Protein AF-A0A1A8F9I4-F1 (afdb_monomer_lite)

Radius of gyration: 13.12 Å; chains: 1; bounding box: 28×19×36 Å

InterPro domains:
  IPR043593 Arf-GAP with SH3 domain, ANK repeat and PH domain-containing protein [PTHR45854] (1-49)

Foldseek 3Di:
DQQADDPVRVVVLVVVCVVPVVPRPVVVCVSNVVVHVVVVVVVVVVVVD

Organism: NCBI:txid1143690

Structure (mmCIF, N/CA/C/O backbone):
data_AF-A0A1A8F9I4-F1
#
_entry.id   AF-A0A1A8F9I4-F1
#
loop_
_atom_site.group_PDB
_atom_site.id
_atom_site.type_symbol
_atom_site.label_atom_id
_atom_site.label_alt_id
_atom_site.label_comp_id
_atom_site.label_asym_id
_atom_site.label_entity_id
_atom_site.label_seq_id
_atom_site.pdbx_PDB_ins_code
_atom_site.Cartn_x
_atom_site.Cartn_y
_atom_site.Cartn_z
_atom_site.occupancy
_atom_site.B_iso_or_equiv
_atom_site.auth_seq_id
_atom_site.auth_comp_id
_atom_site.auth_asym_id
_atom_site.auth_atom_id
_atom_site.pdbx_PDB_model_num
ATOM 1 N N . MET A 1 1 ? -15.050 14.102 -3.338 1.00 65.88 1 MET A N 1
ATOM 2 C CA . MET A 1 1 ? -15.028 12.691 -2.906 1.00 65.88 1 MET A CA 1
ATOM 3 C C . MET A 1 1 ? -13.573 12.256 -2.996 1.00 65.88 1 MET A C 1
ATOM 5 O O . MET A 1 1 ? -12.998 12.522 -4.046 1.00 65.88 1 MET A O 1
ATOM 9 N N . PRO A 1 2 ? -12.929 11.777 -1.917 1.00 73.50 2 PRO A N 1
ATOM 10 C CA . PRO A 1 2 ? -11.531 11.357 -1.996 1.00 73.50 2 PRO A CA 1
ATOM 11 C C . PRO A 1 2 ? -11.398 10.236 -3.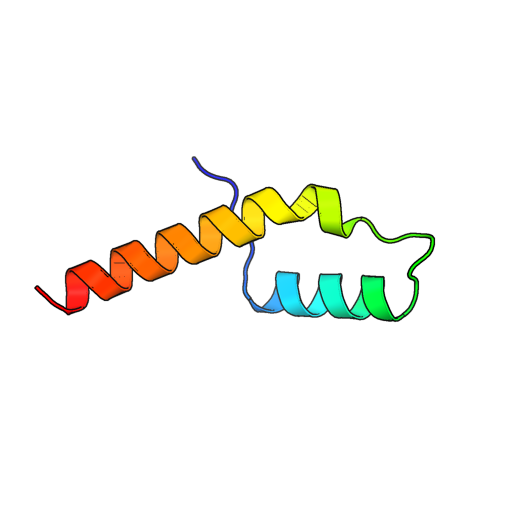030 1.00 73.50 2 PRO A C 1
ATOM 13 O O . PRO A 1 2 ? -12.234 9.337 -3.070 1.00 73.50 2 PRO A O 1
ATOM 16 N N . GLU A 1 3 ? -10.384 10.311 -3.891 1.00 85.12 3 GLU A N 1
ATOM 17 C CA . GLU A 1 3 ? -10.068 9.202 -4.791 1.00 85.12 3 GLU A CA 1
ATOM 18 C C . GLU A 1 3 ? -9.509 8.043 -3.955 1.00 85.12 3 GLU A C 1
ATOM 20 O O . GLU A 1 3 ? -8.563 8.232 -3.181 1.00 85.12 3 GLU A O 1
ATOM 25 N N . LEU A 1 4 ? -10.133 6.872 -4.087 1.00 88.75 4 LEU A N 1
ATOM 26 C CA . LEU A 1 4 ? -9.791 5.630 -3.392 1.00 88.75 4 LEU A CA 1
ATOM 27 C C . LEU A 1 4 ? -9.302 4.596 -4.411 1.00 88.75 4 LEU A C 1
ATOM 29 O O . LEU A 1 4 ? -9.613 4.690 -5.597 1.00 88.75 4 LEU A O 1
ATOM 33 N N . ILE A 1 5 ? -8.550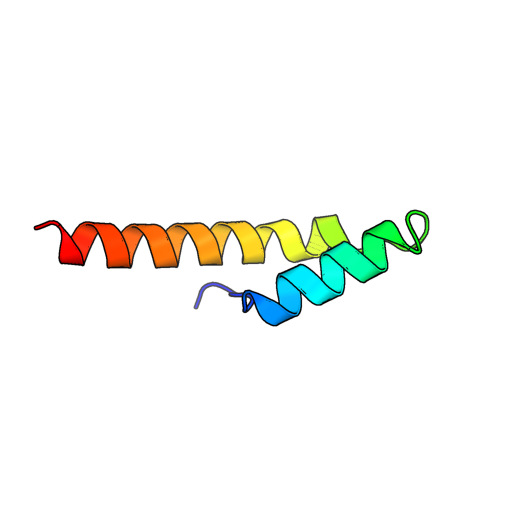 3.608 -3.940 1.00 91.69 5 ILE A N 1
ATOM 34 C CA . ILE A 1 5 ? -8.078 2.471 -4.732 1.00 91.69 5 ILE A CA 1
ATOM 35 C C . ILE A 1 5 ? -8.457 1.188 -3.998 1.00 91.69 5 ILE A C 1
ATOM 37 O O . ILE A 1 5 ? -8.325 1.103 -2.779 1.00 91.69 5 ILE A O 1
ATOM 41 N N . SER A 1 6 ? -8.949 0.178 -4.709 1.00 90.81 6 SER A N 1
ATOM 42 C CA . SER A 1 6 ? -9.190 -1.120 -4.080 1.00 90.81 6 SER A CA 1
ATOM 43 C C . SER A 1 6 ? -7.871 -1.823 -3.739 1.00 90.81 6 SER A C 1
ATOM 45 O O . SER A 1 6 ? -6.829 -1.590 -4.355 1.00 90.81 6 SER A O 1
ATOM 47 N N . VAL A 1 7 ? -7.915 -2.759 -2.787 1.00 87.56 7 VAL A N 1
ATOM 48 C CA . VAL A 1 7 ? -6.747 -3.587 -2.436 1.00 87.56 7 VAL A CA 1
ATOM 49 C C . VAL A 1 7 ? -6.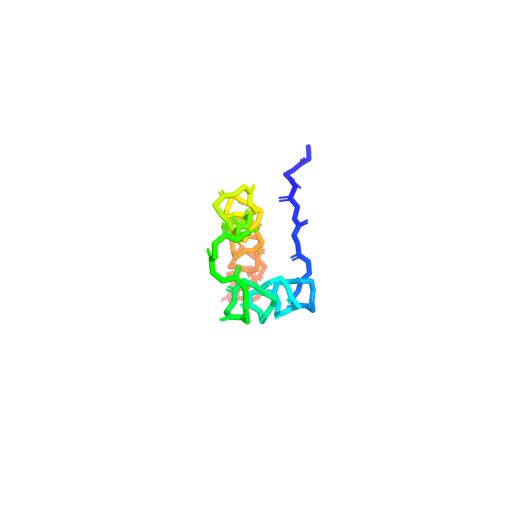227 -4.361 -3.655 1.00 87.56 7 VAL A C 1
ATOM 51 O O . VAL A 1 7 ? -5.020 -4.489 -3.841 1.00 87.56 7 VAL A O 1
ATOM 54 N N . THR A 1 8 ? -7.121 -4.849 -4.518 1.00 91.75 8 THR A N 1
ATOM 55 C CA . THR A 1 8 ? -6.746 -5.589 -5.731 1.00 91.75 8 THR A CA 1
ATOM 56 C C . THR A 1 8 ? -6.029 -4.706 -6.751 1.00 91.75 8 THR A C 1
ATOM 58 O O . THR A 1 8 ? -5.025 -5.134 -7.321 1.00 91.75 8 THR A O 1
ATOM 61 N N . GLU A 1 9 ? -6.505 -3.478 -6.966 1.00 91.44 9 GLU A N 1
ATOM 62 C CA . GLU A 1 9 ? -5.835 -2.509 -7.841 1.00 91.44 9 GLU A CA 1
ATOM 63 C C . GLU A 1 9 ? -4.457 -2.136 -7.291 1.00 91.44 9 GLU A C 1
ATOM 65 O O . GLU A 1 9 ? -3.483 -2.173 -8.035 1.00 91.44 9 GLU A O 1
ATOM 70 N N . PHE A 1 10 ? -4.348 -1.893 -5.981 1.00 89.25 10 PHE A N 1
ATOM 71 C CA . PHE A 1 10 ? -3.068 -1.616 -5.329 1.00 89.25 10 PHE A CA 1
ATOM 72 C C . PHE A 1 10 ? -2.054 -2.754 -5.518 1.00 89.25 10 PHE A C 1
ATOM 74 O O . PHE A 1 10 ? -0.902 -2.508 -5.877 1.00 89.25 10 PHE A O 1
ATOM 81 N N . ILE A 1 11 ? -2.471 -4.007 -5.300 1.00 91.00 11 ILE A N 1
ATOM 82 C CA . ILE A 1 11 ? -1.608 -5.189 -5.480 1.00 91.00 11 ILE A CA 1
ATOM 83 C C . ILE A 1 11 ? -1.175 -5.331 -6.942 1.00 91.00 11 ILE A C 1
ATOM 85 O O . ILE A 1 11 ? -0.034 -5.696 -7.219 1.00 91.00 11 ILE A O 1
ATOM 89 N N . THR A 1 12 ? -2.085 -5.070 -7.879 1.00 91.56 12 THR A N 1
ATOM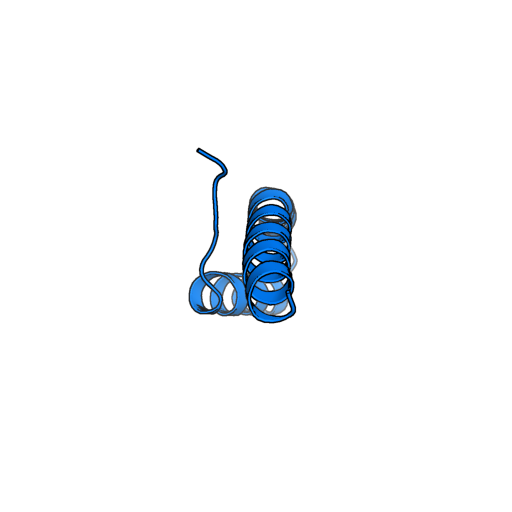 90 C CA . THR A 1 12 ? -1.788 -5.168 -9.311 1.00 91.56 12 THR A CA 1
ATOM 91 C C . THR A 1 12 ? -0.750 -4.125 -9.707 1.00 91.56 12 THR A C 1
ATOM 93 O O . THR A 1 12 ? 0.283 -4.489 -10.261 1.00 91.56 12 THR A O 1
ATOM 96 N N . GLU A 1 13 ? -0.976 -2.867 -9.332 1.00 89.31 13 GLU A N 1
ATOM 97 C CA . GLU A 1 13 ? -0.078 -1.757 -9.638 1.00 89.31 13 GLU A CA 1
ATOM 98 C C . GLU A 1 13 ? 1.315 -1.970 -9.030 1.00 89.31 13 GLU A C 1
ATOM 100 O O . GLU A 1 13 ? 2.312 -1.963 -9.745 1.00 89.31 13 GLU A O 1
ATOM 105 N N . THR A 1 14 ? 1.393 -2.290 -7.734 1.00 88.25 14 THR A N 1
ATOM 106 C CA . THR A 1 14 ? 2.683 -2.549 -7.067 1.00 88.25 14 THR A CA 1
ATOM 107 C C . THR A 1 14 ? 3.449 -3.726 -7.672 1.00 88.25 14 THR A C 1
ATOM 109 O O . THR A 1 14 ? 4.679 -3.708 -7.718 1.00 88.25 14 THR A O 1
ATOM 112 N N . ASN A 1 15 ? 2.752 -4.757 -8.156 1.00 91.81 15 ASN A N 1
ATOM 113 C CA . ASN A 1 15 ? 3.374 -5.890 -8.839 1.00 91.81 15 ASN A CA 1
ATOM 114 C C . ASN A 1 15 ? 3.894 -5.511 -10.237 1.00 91.81 15 ASN A C 1
ATOM 116 O O . ASN A 1 15 ? 4.954 -5.984 -10.649 1.00 91.81 15 ASN A O 1
ATOM 120 N N . GLU A 1 16 ? 3.168 -4.669 -10.973 1.00 91.75 16 GLU A N 1
ATOM 121 C CA . GLU A 1 16 ? 3.619 -4.129 -12.260 1.00 91.75 16 GLU A CA 1
ATOM 122 C C . GLU A 1 16 ? 4.832 -3.211 -12.081 1.00 91.75 16 GLU A C 1
ATOM 124 O O . GLU A 1 16 ? 5.844 -3.404 -12.758 1.00 91.75 16 GLU A O 1
ATOM 129 N N . ASP A 1 17 ? 4.783 -2.303 -11.105 1.00 90.19 17 ASP A N 1
ATOM 130 C CA . ASP A 1 17 ? 5.892 -1.424 -10.729 1.00 90.19 17 ASP A CA 1
ATOM 131 C C . ASP A 1 17 ? 7.145 -2.221 -10.344 1.00 90.19 17 ASP A C 1
ATOM 133 O O . ASP A 1 17 ? 8.257 -1.892 -10.758 1.00 90.19 17 ASP A O 1
ATOM 137 N N . TYR A 1 18 ? 6.973 -3.311 -9.589 1.00 90.19 18 TYR A N 1
ATOM 138 C CA . TYR A 1 18 ? 8.066 -4.207 -9.214 1.00 90.19 18 TYR A CA 1
ATOM 139 C C . TYR A 1 18 ? 8.713 -4.888 -10.430 1.00 90.19 18 TYR A C 1
ATOM 141 O O . TYR A 1 18 ? 9.936 -5.035 -10.487 1.00 90.19 18 TYR A O 1
ATOM 149 N N . LYS A 1 19 ? 7.910 -5.299 -11.420 1.00 93.69 19 LYS A N 1
ATOM 150 C CA . LYS A 1 19 ? 8.393 -5.952 -12.649 1.00 93.69 19 LYS A CA 1
ATOM 151 C C . LYS A 1 19 ? 9.009 -4.971 -13.647 1.00 93.69 19 LYS A C 1
ATOM 153 O O . LYS A 1 19 ? 9.856 -5.384 -14.438 1.00 93.69 19 LYS A O 1
ATOM 158 N N . ALA A 1 20 ? 8.589 -3.708 -13.626 1.00 92.56 20 ALA A N 1
ATOM 159 C CA . ALA A 1 20 ? 9.015 -2.676 -14.565 1.00 92.56 20 ALA A CA 1
ATOM 160 C C . ALA A 1 20 ? 9.350 -1.349 -13.844 1.00 92.56 20 ALA A C 1
ATOM 162 O O . ALA A 1 20 ? 8.676 -0.335 -14.038 1.00 92.56 20 ALA A O 1
ATOM 163 N N . PRO A 1 21 ? 10.430 -1.311 -13.038 1.00 85.50 21 PRO A N 1
ATOM 164 C CA . PRO A 1 21 ? 10.724 -0.180 -12.152 1.00 85.50 21 PRO A CA 1
ATOM 165 C C . PRO A 1 21 ? 10.986 1.141 -12.889 1.00 85.50 21 PRO A C 1
ATOM 167 O O . PRO A 1 21 ? 10.748 2.214 -12.342 1.00 85.50 21 PRO A O 1
ATOM 170 N N . THR A 1 22 ? 11.456 1.095 -14.138 1.00 89.25 22 THR A N 1
ATOM 171 C CA . THR A 1 22 ? 11.715 2.292 -14.956 1.00 89.25 22 THR A CA 1
ATOM 172 C C . THR A 1 22 ? 10.451 2.943 -15.514 1.00 89.25 22 THR A C 1
ATOM 174 O O . THR A 1 22 ? 10.505 4.102 -15.919 1.00 89.25 22 THR A O 1
ATOM 177 N N . THR A 1 23 ? 9.326 2.228 -15.542 1.00 86.69 23 THR A N 1
ATOM 178 C CA . THR A 1 23 ? 8.021 2.738 -15.994 1.00 86.69 23 THR A CA 1
ATOM 179 C C . THR A 1 23 ? 7.038 2.892 -14.843 1.00 86.69 23 THR A C 1
ATOM 181 O O . THR A 1 23 ? 5.842 3.037 -15.081 1.00 86.69 23 THR A O 1
ATOM 184 N N . SER A 1 24 ? 7.530 2.835 -13.605 1.00 87.62 24 SER A N 1
ATOM 185 C CA . SER A 1 24 ? 6.670 2.854 -12.437 1.00 87.62 24 SER A CA 1
ATOM 186 C C . SER A 1 24 ? 5.877 4.158 -12.344 1.00 87.62 24 SER A C 1
ATOM 188 O O . SER A 1 24 ? 6.441 5.253 -12.423 1.00 87.62 24 SER A O 1
ATOM 190 N N . SER A 1 25 ? 4.565 4.038 -12.145 1.00 82.19 25 SER A N 1
ATOM 191 C CA . SER A 1 25 ? 3.658 5.170 -11.915 1.00 82.19 25 SER A CA 1
ATOM 192 C C . SER A 1 25 ? 3.210 5.293 -10.460 1.00 82.19 25 SER A C 1
ATOM 194 O O . SER A 1 25 ? 2.426 6.193 -10.148 1.00 82.19 25 SER A O 1
ATOM 196 N N . PHE A 1 26 ? 3.748 4.452 -9.572 1.00 81.94 26 PHE A N 1
ATOM 197 C CA . PHE A 1 26 ? 3.334 4.303 -8.175 1.00 81.94 26 PHE A CA 1
ATOM 198 C C . PHE A 1 26 ? 3.137 5.624 -7.418 1.00 81.94 26 PHE A C 1
ATOM 200 O O . PHE A 1 26 ? 2.186 5.817 -6.657 1.00 81.94 26 PHE A O 1
ATOM 207 N N . THR A 1 27 ? 4.036 6.588 -7.636 1.00 82.88 27 THR A N 1
ATOM 208 C CA . THR A 1 27 ? 4.002 7.906 -6.978 1.00 82.88 27 THR A CA 1
ATOM 209 C C . THR A 1 27 ? 2.712 8.679 -7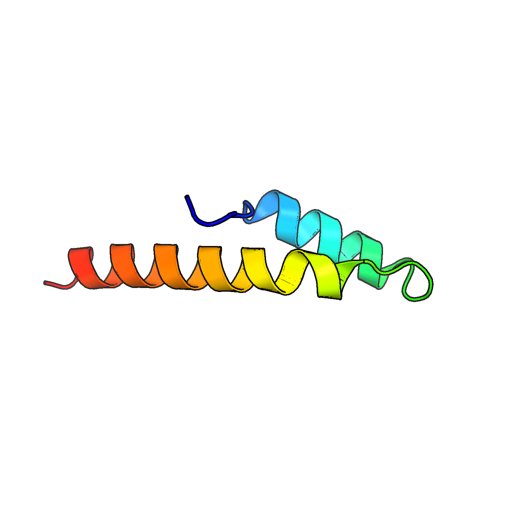.257 1.00 82.88 27 THR A C 1
ATOM 211 O O . THR A 1 27 ? 2.256 9.429 -6.392 1.00 82.88 27 THR A O 1
ATOM 214 N N . THR A 1 28 ? 2.089 8.452 -8.415 1.00 85.94 28 THR A N 1
ATOM 215 C CA . THR A 1 28 ? 0.828 9.082 -8.833 1.00 85.94 28 THR A CA 1
ATOM 216 C C . THR A 1 28 ? -0.375 8.508 -8.085 1.00 85.94 28 THR A C 1
ATOM 218 O O . THR A 1 28 ? -1.372 9.200 -7.892 1.00 85.94 28 THR A O 1
ATOM 221 N N . ARG A 1 29 ? -0.294 7.255 -7.628 1.00 86.12 29 ARG A N 1
ATOM 222 C CA . ARG A 1 29 ? -1.399 6.555 -6.951 1.00 86.12 29 ARG A CA 1
ATOM 223 C C . ARG A 1 29 ? -1.252 6.519 -5.439 1.00 86.12 29 ARG A C 1
ATOM 225 O O . ARG A 1 29 ? -2.208 6.230 -4.724 1.00 86.12 29 ARG A O 1
ATOM 232 N N . MET A 1 30 ? -0.096 6.937 -4.934 1.00 87.00 30 MET A N 1
ATOM 233 C CA . MET A 1 30 ? 0.213 6.947 -3.510 1.00 87.00 30 MET A CA 1
ATOM 234 C C . MET A 1 30 ? -0.740 7.815 -2.665 1.00 87.00 30 MET A C 1
ATOM 236 O O . MET A 1 30 ? -0.972 7.519 -1.492 1.00 87.00 30 MET A O 1
ATOM 240 N N . SER A 1 31 ? -1.322 8.876 -3.236 1.00 90.06 31 SER A N 1
ATOM 241 C CA . SER A 1 31 ? -2.410 9.641 -2.603 1.00 90.06 31 SER A CA 1
ATOM 242 C C . SER A 1 31 ? -3.659 8.785 -2.374 1.00 90.06 31 SER A C 1
ATOM 244 O O . SER A 1 31 ? -4.233 8.838 -1.292 1.00 90.06 31 SER A O 1
ATOM 246 N N . HIS A 1 32 ? -4.050 7.965 -3.349 1.00 91.25 32 HIS A N 1
ATOM 247 C CA . HIS A 1 32 ? -5.243 7.115 -3.276 1.00 91.25 32 HIS A CA 1
ATOM 248 C C . HIS A 1 32 ? -5.051 5.976 -2.286 1.00 91.25 32 HIS A C 1
ATOM 250 O O . HIS A 1 32 ? -5.964 5.660 -1.523 1.00 91.25 32 HIS A O 1
ATOM 256 N N . CYS A 1 33 ? -3.839 5.421 -2.230 1.00 90.19 33 CYS A N 1
ATOM 257 C CA . CYS A 1 33 ? -3.456 4.444 -1.217 1.00 90.19 33 CYS A CA 1
ATOM 258 C C . CYS A 1 33 ? -3.633 5.022 0.191 1.00 90.19 33 CYS A C 1
ATOM 260 O O . CYS A 1 33 ? -4.292 4.409 1.025 1.00 90.19 33 CYS A O 1
ATOM 262 N N . ARG A 1 34 ? -3.106 6.232 0.444 1.00 91.81 34 ARG A N 1
ATOM 263 C CA . ARG A 1 34 ? -3.265 6.910 1.742 1.00 91.81 34 ARG A CA 1
ATOM 264 C C . ARG A 1 34 ? -4.731 7.162 2.081 1.00 91.81 34 ARG A C 1
ATOM 266 O O . ARG A 1 34 ? -5.149 6.818 3.176 1.00 91.81 34 ARG A O 1
ATOM 273 N N . ASN A 1 35 ? -5.510 7.685 1.135 1.00 93.88 35 ASN A N 1
ATOM 274 C CA . ASN A 1 35 ? -6.938 7.932 1.347 1.00 93.88 35 ASN A CA 1
ATOM 275 C C . ASN A 1 35 ? -7.703 6.644 1.690 1.00 93.88 35 ASN A C 1
ATOM 277 O O . ASN A 1 35 ? -8.581 6.659 2.545 1.00 93.88 35 ASN A O 1
ATOM 281 N N . THR A 1 36 ? -7.360 5.531 1.036 1.00 92.94 36 THR A N 1
ATOM 282 C CA . THR A 1 36 ? -7.978 4.221 1.291 1.00 92.94 36 THR A CA 1
ATOM 283 C C . THR A 1 36 ? -7.635 3.709 2.681 1.00 92.94 36 THR A C 1
ATOM 285 O O . THR A 1 36 ? -8.528 3.253 3.386 1.00 92.94 36 THR A O 1
ATOM 288 N N . VAL A 1 37 ? -6.372 3.822 3.102 1.00 92.62 37 VAL A N 1
ATOM 289 C CA . VAL A 1 37 ? -5.955 3.461 4.465 1.00 92.62 37 VAL A CA 1
ATOM 290 C C . VAL A 1 37 ? -6.715 4.292 5.495 1.00 92.62 37 VAL A C 1
ATOM 292 O O . VAL A 1 37 ? -7.321 3.708 6.384 1.00 92.62 37 VAL A O 1
ATOM 295 N N . THR A 1 38 ? -6.778 5.615 5.326 1.00 93.88 38 THR A N 1
ATOM 296 C CA . THR A 1 38 ? -7.527 6.495 6.236 1.00 93.88 38 THR A CA 1
ATOM 297 C C . THR A 1 38 ? -9.003 6.108 6.320 1.00 93.88 38 THR A C 1
ATOM 299 O O . THR A 1 38 ? -9.533 5.977 7.415 1.00 93.88 38 THR A O 1
ATOM 302 N N . ALA A 1 39 ? -9.662 5.848 5.187 1.00 92.50 39 ALA A N 1
ATOM 303 C CA . ALA A 1 39 ? -11.063 5.431 5.186 1.00 92.50 39 ALA A CA 1
ATOM 304 C C . ALA A 1 39 ? -11.280 4.082 5.901 1.00 92.50 39 ALA A C 1
ATOM 306 O O . ALA A 1 39 ? -12.286 3.897 6.582 1.00 92.50 39 ALA A O 1
ATOM 307 N N . LEU A 1 40 ? -10.346 3.134 5.760 1.00 92.25 40 LEU A N 1
ATOM 308 C CA . LEU A 1 40 ? -10.403 1.855 6.472 1.00 92.25 40 LEU A CA 1
ATOM 309 C C . LEU A 1 40 ? -10.181 2.032 7.978 1.00 92.25 40 LEU A C 1
ATOM 311 O O . LEU A 1 40 ? -10.882 1.405 8.767 1.00 92.25 40 LEU A O 1
ATOM 315 N N . GLU A 1 41 ? -9.233 2.880 8.375 1.00 94.38 41 GLU A N 1
ATOM 316 C CA . GLU A 1 41 ? -8.973 3.214 9.779 1.00 94.38 41 GLU A CA 1
ATOM 317 C C . GLU A 1 41 ? -10.202 3.858 10.432 1.00 94.38 41 GLU A C 1
ATOM 319 O O . GLU A 1 41 ? -10.618 3.413 11.496 1.00 94.38 41 GLU A O 1
ATOM 324 N N . GLU A 1 42 ? -10.851 4.816 9.762 1.00 94.12 42 GLU A N 1
ATOM 325 C CA . GLU A 1 42 ? -12.069 5.474 10.257 1.00 94.12 42 GLU A CA 1
ATOM 326 C C . GLU A 1 42 ? -13.217 4.484 10.511 1.00 94.12 42 GLU A C 1
ATOM 328 O O . GLU A 1 42 ? -13.901 4.578 11.530 1.00 94.12 42 GLU A O 1
ATOM 333 N N . VAL A 1 43 ? -13.427 3.518 9.610 1.00 93.31 43 VAL A N 1
ATOM 334 C CA . VAL A 1 43 ? -14.457 2.477 9.780 1.00 93.31 43 VAL A CA 1
ATOM 335 C C . VAL A 1 43 ? -14.107 1.546 10.942 1.00 93.31 43 VAL A C 1
ATOM 337 O O . VAL A 1 43 ? -14.962 1.232 11.766 1.00 93.31 43 VAL A O 1
ATOM 340 N N . LEU A 1 44 ? -12.843 1.129 11.043 1.00 95.19 44 LEU A N 1
ATOM 341 C CA . LEU A 1 44 ? -12.388 0.266 12.134 1.00 95.19 44 LEU A CA 1
ATOM 342 C C . LEU A 1 44 ? -12.472 0.954 13.500 1.00 95.19 44 LEU A C 1
ATOM 344 O O . LEU A 1 44 ? -12.724 0.281 14.498 1.00 95.19 44 LEU A O 1
ATOM 348 N N . ASP A 1 45 ? -12.250 2.264 13.559 1.00 95.75 45 ASP A N 1
ATOM 349 C CA . ASP A 1 45 ? -12.395 3.046 14.785 1.00 95.75 45 ASP A CA 1
ATOM 350 C C . ASP A 1 45 ? -13.864 3.176 15.207 1.00 95.75 45 ASP A C 1
ATOM 352 O O . ASP A 1 45 ? -14.158 3.085 16.399 1.00 95.75 45 ASP A O 1
ATOM 356 N N . GLN A 1 46 ? -14.795 3.305 14.253 1.00 92.62 46 GLN A N 1
ATOM 357 C CA . GLN A 1 46 ? -16.238 3.270 14.535 1.00 92.62 46 GLN A CA 1
ATOM 358 C C . GLN A 1 46 ? -16.686 1.922 15.115 1.00 92.62 46 GLN A C 1
ATOM 360 O O . GLN A 1 46 ? -17.476 1.895 16.053 1.00 92.62 46 GLN A O 1
ATOM 365 N N . ASP A 1 47 ? -16.153 0.805 14.615 1.00 91.69 47 ASP A N 1
ATOM 366 C CA . ASP A 1 47 ? -16.475 -0.534 15.133 1.00 91.69 47 ASP A CA 1
ATOM 367 C C . ASP A 1 47 ? -15.922 -0.787 16.552 1.00 91.69 47 ASP A C 1
ATOM 369 O O . ASP A 1 47 ? -16.331 -1.735 17.228 1.00 91.69 47 ASP A O 1
ATOM 373 N N . ARG A 1 48 ? -14.964 0.030 17.012 1.00 90.31 48 ARG A N 1
ATOM 374 C CA . ARG A 1 48 ? -14.355 -0.074 18.350 1.00 90.31 48 ARG A CA 1
ATOM 375 C C . ARG A 1 48 ? -15.061 0.764 19.421 1.00 90.31 48 ARG A C 1
ATOM 377 O O . ARG A 1 48 ? -14.727 0.585 20.595 1.00 90.31 48 ARG A O 1
ATOM 384 N N . SER A 1 49 ? -15.965 1.671 19.042 1.00 76.19 49 SER A N 1
ATOM 385 C CA . SER A 1 49 ? -16.718 2.557 19.952 1.00 76.19 49 SER A CA 1
ATOM 386 C C . SER A 1 49 ? -18.075 1.992 20.349 1.00 76.19 49 SER A C 1
ATOM 388 O O . SER A 1 49 ? -18.449 2.166 21.531 1.00 76.19 49 SER A O 1
#

pLDDT: mean 89.1, std 5.56, range [65.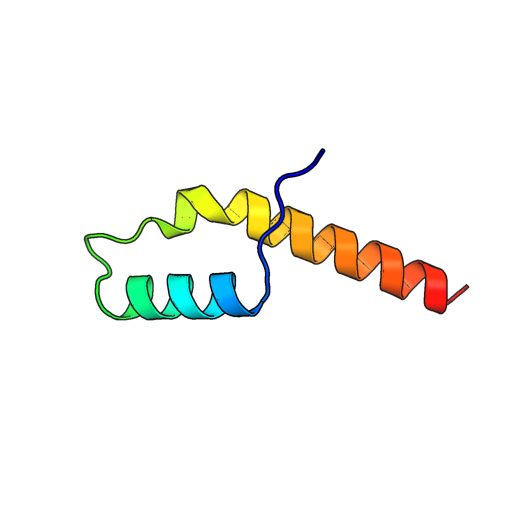88, 95.75]

Secondary structure (DSSP, 8-state):
------HHHHHHHHHHHHH-GGG--HHHHHHHHHHHHHHHHHHHHHTT-

Sequence (49 aa):
MPELISVTEFITETNEDYKAPTTSSFTTRMSHCRNTVTALEEVLDQDRS